Protein AF-A0A521GS48-F1 (afdb_monomer)

Mean predicted aligned error: 3.97 Å

Solvent-accessible surface area (backbone atoms only — not comparable to full-atom values): 5851 Å² total; per-residue (Å²): 130,97,78,52,45,67,57,25,40,51,48,16,53,52,31,42,50,50,19,53,50,33,52,73,71,63,50,61,67,66,57,32,52,39,44,32,56,61,20,48,53,26,44,51,47,26,55,40,59,79,37,62,92,39,83,88,38,67,68,32,52,50,46,50,50,54,50,51,53,50,59,68,52,42,57,56,45,56,49,53,53,54,44,67,78,44,60,67,76,57,28,68,68,46,46,62,59,55,56,48,39,58,77,56,60,86,130

Structure (mmCIF, N/CA/C/O backbone):
data_AF-A0A521GS48-F1
#
_entry.id   AF-A0A521GS48-F1
#
loop_
_atom_site.group_PDB
_atom_site.id
_atom_site.type_symbol
_atom_site.label_atom_id
_atom_site.label_alt_id
_atom_site.label_comp_id
_atom_site.label_asym_id
_atom_site.label_entity_id
_atom_site.label_seq_id
_atom_site.pdbx_PDB_ins_code
_atom_site.Cartn_x
_atom_site.Cartn_y
_atom_site.Cartn_z
_atom_site.occupancy
_atom_site.B_iso_or_equiv
_atom_site.auth_seq_id
_atom_site.auth_comp_id
_atom_site.auth_asym_id
_atom_site.auth_atom_id
_atom_site.pdbx_PDB_model_num
ATOM 1 N N . MET A 1 1 ? -13.218 -5.698 2.787 1.00 49.81 1 MET A N 1
ATOM 2 C CA . MET A 1 1 ? -14.136 -6.785 2.369 1.00 49.81 1 MET A CA 1
ATOM 3 C C . MET A 1 1 ? -15.050 -7.120 3.545 1.00 49.81 1 MET A C 1
ATOM 5 O O . MET A 1 1 ? -14.628 -6.941 4.678 1.00 49.81 1 MET A O 1
ATOM 9 N N . CYS A 1 2 ? -16.289 -7.567 3.324 1.00 58.56 2 CYS A N 1
ATOM 10 C CA . CYS A 1 2 ? -17.192 -7.954 4.419 1.00 58.56 2 CYS A CA 1
ATOM 11 C C . CYS A 1 2 ? -16.941 -9.414 4.824 1.00 58.56 2 CYS A C 1
ATOM 13 O O . CYS A 1 2 ? -17.722 -10.293 4.467 1.00 58.56 2 CYS A O 1
ATOM 15 N N . TRP A 1 3 ? -15.816 -9.670 5.497 1.00 73.50 3 TRP A N 1
ATOM 16 C CA . TRP A 1 3 ? -15.553 -10.960 6.140 1.00 73.50 3 TRP A CA 1
ATOM 17 C C . TRP A 1 3 ? -15.795 -10.844 7.655 1.00 73.50 3 TRP A C 1
ATOM 19 O O . TRP A 1 3 ? -16.900 -10.495 8.057 1.00 73.50 3 TRP A O 1
ATOM 29 N N . SER A 1 4 ? -14.799 -11.130 8.495 1.00 89.00 4 SER A N 1
ATOM 30 C CA . SER A 1 4 ? -14.853 -10.953 9.949 1.00 89.00 4 SER A CA 1
ATOM 31 C C . SER A 1 4 ? -13.575 -10.284 10.458 1.00 89.00 4 SER A C 1
ATOM 33 O O . SER A 1 4 ? -12.543 -10.308 9.781 1.00 89.00 4 SER A O 1
ATOM 35 N N . GLY A 1 5 ? -13.630 -9.699 11.657 1.00 89.44 5 GLY A N 1
ATOM 36 C CA . GLY A 1 5 ? -12.463 -9.059 12.271 1.00 89.44 5 GLY A CA 1
ATOM 37 C C . GLY A 1 5 ? -11.315 -10.035 12.530 1.00 89.44 5 GLY A C 1
ATOM 38 O O . GLY A 1 5 ? -10.151 -9.692 12.323 1.00 89.44 5 GLY A O 1
ATOM 39 N N . GLU A 1 6 ? -11.623 -11.277 12.898 1.00 93.19 6 GLU A N 1
ATOM 40 C CA . GLU A 1 6 ? -10.646 -12.350 13.103 1.00 93.19 6 GLU A CA 1
ATOM 41 C C . GLU A 1 6 ? -9.960 -12.723 11.790 1.00 93.19 6 GLU A C 1
ATOM 43 O O . GLU A 1 6 ? -8.735 -12.838 11.746 1.00 93.19 6 GLU A O 1
ATOM 48 N N . ALA A 1 7 ? -10.728 -12.857 10.705 1.00 92.12 7 ALA A N 1
ATOM 49 C CA . ALA A 1 7 ? -10.175 -13.178 9.397 1.00 92.12 7 ALA A CA 1
ATOM 50 C C . ALA A 1 7 ? -9.238 -12.072 8.890 1.00 92.12 7 ALA A C 1
ATOM 52 O O . ALA A 1 7 ? -8.115 -12.367 8.478 1.00 92.12 7 ALA A O 1
ATOM 53 N N . SER A 1 8 ? -9.644 -10.801 9.003 1.00 92.81 8 SER A N 1
ATOM 54 C CA . SER A 1 8 ? -8.770 -9.664 8.684 1.00 92.81 8 SER A CA 1
ATOM 55 C C . SER A 1 8 ? -7.533 -9.622 9.583 1.00 92.81 8 SER A C 1
ATOM 57 O O . SER A 1 8 ? -6.441 -9.336 9.102 1.00 92.81 8 SER A O 1
ATOM 59 N N . THR A 1 9 ? -7.650 -9.984 10.864 1.00 94.38 9 THR A N 1
ATOM 60 C CA . THR A 1 9 ? -6.494 -10.063 11.776 1.00 94.38 9 THR A CA 1
ATOM 61 C C . THR A 1 9 ? -5.497 -11.134 11.335 1.00 94.38 9 THR A C 1
ATOM 63 O O . THR A 1 9 ? -4.292 -10.878 11.298 1.00 94.38 9 THR A O 1
ATOM 66 N N . VAL A 1 10 ? -5.981 -12.322 10.960 1.00 95.88 10 VAL A N 1
ATOM 67 C CA . VAL A 1 10 ? -5.130 -13.410 10.454 1.00 95.88 10 VAL A CA 1
ATOM 68 C C . VAL A 1 10 ? -4.440 -12.992 9.158 1.00 95.88 10 VAL A C 1
ATOM 70 O O . VAL A 1 10 ? -3.226 -13.156 9.035 1.00 95.88 10 VAL A O 1
ATOM 73 N N . LEU A 1 11 ? -5.178 -12.406 8.212 1.00 94.50 11 LEU A N 1
ATOM 74 C CA . LEU A 1 11 ? -4.608 -11.931 6.951 1.00 94.50 11 LEU A CA 1
ATOM 75 C C . LEU A 1 11 ? -3.590 -10.810 7.165 1.00 94.50 11 LEU A C 1
ATOM 77 O O . LEU A 1 11 ? -2.536 -10.830 6.535 1.00 94.50 11 LEU A O 1
ATOM 81 N N . ALA A 1 12 ? -3.853 -9.881 8.084 1.00 95.62 12 ALA A N 1
ATOM 82 C CA . ALA A 1 12 ? -2.907 -8.837 8.453 1.00 95.62 12 ALA A CA 1
ATOM 83 C C . ALA A 1 12 ? -1.618 -9.430 9.034 1.00 95.62 12 ALA A C 1
ATOM 85 O O . ALA A 1 12 ? -0.524 -9.058 8.613 1.00 95.62 12 ALA A O 1
ATOM 86 N N . ALA A 1 13 ? -1.732 -10.383 9.962 1.00 96.81 13 ALA A N 1
ATOM 87 C CA . ALA A 1 13 ? -0.580 -11.029 10.583 1.00 96.81 13 ALA A CA 1
ATOM 88 C C . ALA A 1 13 ? 0.255 -11.814 9.560 1.00 96.81 13 ALA A C 1
ATOM 90 O O . ALA A 1 13 ? 1.475 -11.655 9.506 1.00 96.81 13 ALA A O 1
ATOM 91 N N . VAL A 1 14 ? -0.393 -12.616 8.710 1.00 97.62 14 VAL A N 1
ATOM 92 C CA . VAL A 1 14 ? 0.284 -13.379 7.651 1.00 97.62 14 VAL A CA 1
ATOM 93 C C . VAL A 1 14 ? 0.893 -12.439 6.608 1.00 97.62 14 VAL A C 1
ATOM 95 O O . VAL A 1 14 ? 2.050 -12.608 6.231 1.00 97.62 14 VAL A O 1
ATOM 98 N N . GLY A 1 15 ? 0.159 -11.423 6.164 1.00 96.81 15 GLY A N 1
ATOM 99 C CA . GLY A 1 15 ? 0.610 -10.460 5.160 1.00 96.81 15 GLY A CA 1
ATOM 100 C C . GLY A 1 15 ? 1.793 -9.610 5.631 1.00 96.81 15 GLY A C 1
ATOM 101 O O . GLY A 1 15 ? 2.809 -9.498 4.943 1.00 96.81 15 GLY A O 1
ATOM 102 N N . LEU A 1 16 ? 1.732 -9.070 6.850 1.00 97.56 16 LEU A N 1
ATOM 103 C CA . LEU A 1 16 ? 2.842 -8.307 7.431 1.00 97.56 16 LEU A CA 1
ATOM 104 C C . LEU A 1 16 ? 4.027 -9.211 7.798 1.00 97.56 16 LEU A C 1
ATOM 106 O O . LEU A 1 16 ? 5.177 -8.827 7.584 1.00 97.56 16 LEU A O 1
ATOM 110 N N . GLY A 1 17 ? 3.770 -10.432 8.277 1.00 97.94 17 GLY A N 1
ATOM 111 C CA . GLY A 1 17 ? 4.813 -11.423 8.544 1.00 97.94 17 GLY A CA 1
ATOM 112 C C . GLY A 1 17 ? 5.564 -11.834 7.274 1.00 97.94 17 GLY A C 1
ATOM 113 O O . GLY A 1 17 ? 6.795 -11.827 7.247 1.00 97.94 17 GLY A O 1
ATOM 114 N N . THR A 1 18 ? 4.838 -12.117 6.191 1.00 97.62 18 THR A N 1
ATOM 115 C CA . THR A 1 18 ? 5.432 -12.424 4.878 1.00 97.62 18 THR A CA 1
ATOM 116 C C . THR A 1 18 ? 6.144 -11.215 4.276 1.00 97.62 18 THR A C 1
ATOM 118 O O . THR A 1 18 ? 7.218 -11.381 3.703 1.00 97.62 18 THR A O 1
ATOM 121 N N . THR A 1 19 ? 5.633 -9.997 4.485 1.00 97.81 19 THR A N 1
ATOM 122 C CA . THR A 1 19 ? 6.326 -8.748 4.122 1.00 97.81 19 THR A CA 1
ATOM 123 C C . THR A 1 19 ? 7.675 -8.628 4.823 1.00 97.81 19 THR A C 1
ATOM 125 O O . THR A 1 19 ? 8.694 -8.413 4.166 1.00 97.81 19 THR A O 1
ATOM 128 N N . ALA A 1 20 ? 7.703 -8.793 6.149 1.00 97.88 20 ALA A N 1
ATOM 129 C CA . ALA A 1 20 ? 8.931 -8.717 6.934 1.00 97.88 20 ALA A CA 1
ATOM 130 C C . ALA A 1 20 ? 9.937 -9.795 6.505 1.00 97.88 20 ALA A C 1
ATOM 132 O O . ALA A 1 20 ? 11.130 -9.520 6.363 1.00 97.88 20 ALA A O 1
ATOM 133 N N . TRP A 1 21 ? 9.450 -11.007 6.234 1.00 98.25 21 TRP A N 1
ATOM 134 C CA . TRP A 1 21 ? 10.272 -12.103 5.733 1.00 98.25 21 TRP A CA 1
ATOM 135 C C . TRP A 1 21 ? 10.853 -11.820 4.337 1.00 98.25 21 TRP A C 1
ATOM 137 O O . TRP A 1 21 ? 12.050 -12.018 4.128 1.00 98.25 21 TRP A O 1
ATOM 147 N N . ALA A 1 22 ? 10.052 -11.298 3.403 1.00 97.56 22 ALA A N 1
ATOM 148 C CA . ALA A 1 22 ? 10.504 -10.923 2.061 1.00 97.56 22 ALA A CA 1
ATOM 149 C C . ALA A 1 22 ? 11.540 -9.783 2.100 1.00 97.56 22 ALA A C 1
ATOM 151 O O . ALA A 1 22 ? 12.561 -9.841 1.410 1.00 97.56 22 ALA A O 1
ATOM 152 N N . ALA A 1 23 ? 11.332 -8.787 2.967 1.00 97.12 23 ALA A N 1
ATOM 153 C CA . ALA A 1 23 ? 12.297 -7.716 3.198 1.00 97.12 23 ALA A CA 1
ATOM 154 C C . ALA A 1 23 ? 13.619 -8.257 3.775 1.00 97.12 23 ALA A C 1
ATOM 156 O O . ALA A 1 23 ? 14.697 -7.897 3.301 1.00 97.12 23 ALA A O 1
ATOM 157 N N . TYR A 1 24 ? 13.552 -9.181 4.740 1.00 97.75 24 TYR A N 1
ATOM 158 C CA . TYR A 1 24 ? 14.730 -9.851 5.303 1.00 97.75 24 TYR A CA 1
ATOM 159 C C . TYR A 1 24 ? 15.502 -10.663 4.251 1.00 97.75 24 TYR A C 1
ATOM 161 O O . TYR A 1 24 ? 16.734 -10.644 4.223 1.00 97.75 24 TYR A O 1
ATOM 169 N N . LYS A 1 25 ? 14.785 -11.336 3.344 1.00 97.50 25 LYS A N 1
ATOM 170 C CA . LYS A 1 25 ? 15.363 -12.080 2.216 1.00 97.50 25 LYS A CA 1
ATOM 171 C C . LYS A 1 25 ? 15.940 -11.193 1.112 1.00 97.50 25 LYS A C 1
ATOM 173 O O . LYS A 1 25 ? 16.599 -11.724 0.223 1.00 97.50 25 LYS A O 1
ATOM 178 N N . LYS A 1 26 ? 15.771 -9.869 1.202 1.00 95.94 26 LYS A N 1
ATOM 179 C CA . LYS A 1 26 ? 16.182 -8.895 0.180 1.00 95.94 26 LYS A CA 1
ATOM 180 C C . LYS A 1 26 ? 15.523 -9.160 -1.174 1.00 95.94 26 LYS A C 1
ATOM 182 O O . LYS A 1 26 ? 16.146 -8.971 -2.217 1.00 95.94 26 LYS A O 1
ATOM 187 N N . GLU A 1 27 ? 14.259 -9.578 -1.141 1.00 96.75 27 GLU A N 1
ATOM 188 C CA . GLU A 1 27 ? 13.427 -9.623 -2.340 1.00 96.75 27 GLU A CA 1
ATOM 189 C C . GLU A 1 27 ? 13.334 -8.224 -2.981 1.00 96.75 27 GLU A C 1
ATOM 191 O O . GLU A 1 27 ? 13.533 -7.210 -2.296 1.00 96.75 27 GLU A O 1
ATOM 196 N N . PRO A 1 28 ? 13.027 -8.133 -4.287 1.00 95.81 28 PRO A N 1
ATOM 197 C CA . PRO A 1 28 ? 12.885 -6.864 -4.985 1.00 95.81 28 PRO A CA 1
ATOM 198 C C . PRO A 1 28 ? 12.009 -5.870 -4.217 1.00 95.81 28 PRO A C 1
ATOM 200 O O . PRO A 1 28 ? 10.883 -6.183 -3.830 1.00 95.81 28 PRO A O 1
ATOM 203 N N . THR A 1 29 ? 12.514 -4.647 -4.039 1.00 95.12 29 THR A N 1
ATOM 204 C CA . THR A 1 29 ? 11.894 -3.620 -3.188 1.00 95.12 29 THR A CA 1
ATOM 205 C C . THR A 1 29 ? 10.432 -3.350 -3.518 1.00 95.12 29 THR A C 1
ATOM 207 O O . THR A 1 29 ? 9.607 -3.205 -2.622 1.00 95.12 29 THR A O 1
ATOM 210 N N . VAL A 1 30 ? 10.089 -3.347 -4.807 1.00 95.50 30 VAL A N 1
ATOM 211 C CA . VAL A 1 30 ? 8.709 -3.149 -5.267 1.00 95.50 30 VAL A CA 1
ATOM 212 C C . VAL A 1 30 ? 7.776 -4.244 -4.739 1.00 95.50 30 VAL A C 1
ATOM 214 O O . VAL A 1 30 ? 6.656 -3.933 -4.342 1.00 95.50 30 VAL A O 1
ATOM 217 N N . LEU A 1 31 ? 8.230 -5.500 -4.680 1.00 95.31 31 LEU A N 1
ATOM 218 C CA . LEU A 1 31 ? 7.402 -6.636 -4.273 1.00 95.31 31 LEU A CA 1
ATOM 219 C C . LEU A 1 31 ? 7.020 -6.553 -2.799 1.00 95.31 31 LEU A C 1
ATOM 221 O O . LEU A 1 31 ? 5.833 -6.561 -2.476 1.00 95.31 31 LEU A O 1
ATOM 225 N N . TRP A 1 32 ? 8.004 -6.443 -1.901 1.00 96.81 32 TRP A N 1
ATOM 226 C CA . TRP A 1 32 ? 7.704 -6.444 -0.470 1.00 96.81 32 TRP A CA 1
ATOM 227 C C . TRP A 1 32 ? 7.057 -5.131 -0.011 1.00 96.81 32 TRP A C 1
ATOM 229 O O . TRP A 1 32 ? 6.212 -5.170 0.879 1.00 96.81 32 TRP A O 1
ATOM 239 N N . ILE A 1 33 ? 7.350 -3.985 -0.645 1.00 96.94 33 ILE A N 1
ATOM 240 C CA . ILE A 1 33 ? 6.623 -2.734 -0.361 1.00 96.94 33 ILE A CA 1
ATOM 241 C C . ILE A 1 33 ? 5.149 -2.864 -0.751 1.00 96.94 33 ILE A C 1
ATOM 243 O O . ILE A 1 33 ? 4.282 -2.512 0.048 1.00 96.94 33 ILE A O 1
ATOM 247 N N . CYS A 1 34 ? 4.846 -3.377 -1.949 1.00 96.62 34 CYS A N 1
ATOM 248 C CA . CYS A 1 34 ? 3.458 -3.562 -2.374 1.00 96.62 34 CYS A CA 1
ATOM 249 C C . CYS A 1 34 ? 2.739 -4.579 -1.479 1.00 96.62 34 CYS A C 1
ATOM 251 O O . CYS A 1 34 ? 1.623 -4.315 -1.039 1.00 96.62 34 CYS A O 1
ATOM 253 N N . LEU A 1 35 ? 3.391 -5.700 -1.150 1.00 96.62 35 LEU A N 1
ATOM 254 C CA . LEU A 1 35 ? 2.847 -6.704 -0.233 1.00 96.62 35 LEU A CA 1
ATOM 255 C C . LEU A 1 35 ? 2.511 -6.094 1.134 1.00 96.62 35 LEU A C 1
ATOM 257 O O . LEU A 1 35 ? 1.400 -6.281 1.632 1.00 96.62 35 LEU A O 1
ATOM 261 N N . GLY A 1 36 ? 3.430 -5.311 1.702 1.00 97.19 36 GLY A N 1
ATOM 262 C CA . GLY A 1 36 ? 3.212 -4.611 2.964 1.00 97.19 36 GLY A CA 1
ATOM 263 C C . GLY A 1 36 ? 2.055 -3.631 2.879 1.00 97.19 36 GLY A C 1
ATOM 264 O O . GLY A 1 36 ? 1.171 -3.638 3.733 1.00 97.19 36 GLY A O 1
ATOM 265 N N . TYR A 1 37 ? 2.015 -2.837 1.812 1.00 97.19 37 TYR A N 1
ATOM 266 C CA . TYR A 1 37 ? 0.967 -1.854 1.596 1.00 97.19 37 TYR A CA 1
ATOM 267 C C . TYR A 1 37 ? -0.430 -2.486 1.532 1.00 97.19 37 TYR A C 1
ATOM 269 O O . TYR A 1 37 ? -1.323 -2.043 2.251 1.00 97.19 37 TYR A O 1
ATOM 277 N N . PHE A 1 38 ? -0.628 -3.549 0.746 1.00 95.44 38 PHE A N 1
ATOM 278 C CA . PHE A 1 38 ? -1.926 -4.234 0.695 1.00 95.44 38 PHE A CA 1
ATOM 279 C C . PHE A 1 38 ? -2.258 -4.961 2.003 1.00 95.44 38 PHE A C 1
ATOM 281 O O . PHE A 1 38 ? -3.417 -4.976 2.410 1.00 95.44 38 PHE A O 1
ATOM 288 N N . SER A 1 39 ? -1.257 -5.488 2.712 1.00 96.31 39 SER A N 1
ATOM 289 C CA . SER A 1 39 ? -1.459 -6.119 4.025 1.00 96.31 39 SER A CA 1
ATOM 290 C C . SER A 1 39 ? -1.918 -5.118 5.093 1.00 96.31 39 SER A C 1
ATOM 292 O O . SER A 1 39 ? -2.690 -5.476 5.983 1.00 96.31 39 SER A O 1
ATOM 294 N N . LEU A 1 40 ? -1.505 -3.847 4.995 1.00 95.88 40 LEU A N 1
ATOM 295 C CA . LEU A 1 40 ? -1.960 -2.789 5.905 1.00 95.88 40 LEU A CA 1
ATOM 296 C C . LEU A 1 40 ? -3.472 -2.540 5.824 1.00 95.88 40 LEU A C 1
ATOM 298 O O . LEU A 1 40 ? -4.058 -2.141 6.829 1.00 95.88 40 LEU A O 1
ATOM 302 N N . MET A 1 41 ? -4.123 -2.814 4.687 1.00 94.50 41 MET A N 1
ATOM 303 C CA . MET A 1 41 ? -5.585 -2.701 4.601 1.00 94.50 41 MET A CA 1
ATOM 304 C C . MET A 1 41 ? -6.295 -3.697 5.498 1.00 94.50 41 MET A C 1
ATOM 306 O O . MET A 1 41 ? -7.313 -3.354 6.092 1.00 94.50 41 MET A O 1
ATOM 310 N N . GLU A 1 42 ? -5.767 -4.910 5.626 1.00 94.94 42 GLU A N 1
ATOM 311 C CA . GLU A 1 42 ? -6.343 -5.913 6.519 1.00 94.94 42 GLU A CA 1
ATOM 312 C C . GLU A 1 42 ? -6.088 -5.561 7.985 1.00 94.94 42 GLU A C 1
ATOM 314 O O . GLU A 1 42 ? -6.978 -5.724 8.817 1.00 94.94 42 GLU A O 1
ATOM 319 N N . ALA A 1 43 ? -4.932 -4.968 8.301 1.00 94.50 43 ALA A N 1
ATOM 320 C CA . ALA A 1 43 ? -4.654 -4.464 9.647 1.00 94.50 43 ALA A CA 1
ATOM 321 C C . ALA A 1 43 ? -5.620 -3.331 10.034 1.00 94.50 43 ALA A C 1
ATOM 323 O O . ALA A 1 43 ? -6.168 -3.308 11.138 1.00 94.50 43 ALA A O 1
ATOM 324 N N . LEU A 1 44 ? -5.873 -2.410 9.104 1.00 94.69 44 LEU A N 1
ATOM 325 C CA . LEU A 1 44 ? -6.808 -1.316 9.320 1.00 94.69 44 LEU A CA 1
ATOM 326 C C . LEU A 1 44 ? -8.258 -1.808 9.411 1.00 94.69 44 LEU A C 1
ATOM 328 O O . LEU A 1 44 ? -9.019 -1.317 10.246 1.00 94.69 44 LEU A O 1
ATOM 332 N N . GLN A 1 45 ? -8.643 -2.794 8.597 1.00 92.94 45 GLN A N 1
ATOM 333 C CA . GLN A 1 45 ? -9.953 -3.439 8.689 1.00 92.94 45 GLN A CA 1
ATOM 334 C C . GLN A 1 45 ? -10.127 -4.128 10.045 1.00 92.94 45 GLN A C 1
ATOM 336 O O . GLN A 1 45 ? -11.129 -3.876 10.711 1.00 92.94 45 GLN A O 1
ATOM 341 N N . ALA A 1 46 ? -9.137 -4.904 10.499 1.00 93.94 46 ALA A N 1
ATOM 342 C CA . ALA A 1 46 ? -9.143 -5.545 11.814 1.00 93.94 46 ALA A CA 1
ATOM 343 C C . ALA A 1 46 ? -9.369 -4.532 12.949 1.00 93.94 46 ALA A C 1
ATOM 345 O O . ALA A 1 46 ? -10.195 -4.767 13.831 1.00 93.94 46 ALA A O 1
ATOM 346 N N . TYR A 1 47 ? -8.713 -3.367 12.887 1.00 93.31 47 TYR A N 1
ATOM 347 C CA . TYR A 1 47 ? -8.961 -2.280 13.835 1.00 93.31 47 TYR A CA 1
ATOM 348 C C . TYR A 1 47 ? -10.373 -1.695 13.702 1.00 93.31 47 TYR A C 1
ATOM 350 O O . TYR A 1 47 ? -11.072 -1.522 14.701 1.00 93.31 47 TYR A O 1
ATOM 358 N N . THR A 1 48 ? -10.824 -1.430 12.476 1.00 92.94 48 THR A N 1
ATOM 359 C CA . THR A 1 48 ? -12.130 -0.813 12.204 1.00 92.94 48 THR A CA 1
ATOM 360 C C . THR A 1 48 ? -13.285 -1.679 12.716 1.00 92.94 48 THR A C 1
ATOM 362 O O . THR A 1 48 ? -14.263 -1.133 13.220 1.00 92.94 48 THR A O 1
ATOM 365 N N . TYR A 1 49 ? -13.156 -3.013 12.704 1.00 92.56 49 TYR A N 1
ATOM 366 C CA . TYR A 1 49 ? -14.152 -3.916 13.299 1.00 92.56 49 TYR A CA 1
ATOM 367 C C . TYR A 1 49 ? -14.375 -3.689 14.805 1.00 92.56 49 TYR A C 1
ATOM 369 O O . TYR A 1 49 ? -15.473 -3.948 15.288 1.00 92.56 49 TYR A O 1
ATOM 377 N N . SER A 1 50 ? -13.393 -3.159 15.546 1.00 92.56 50 SER A N 1
ATOM 378 C CA . SER A 1 50 ? -13.549 -2.858 16.982 1.00 92.56 50 SER A CA 1
ATOM 379 C C . SER A 1 50 ? -14.356 -1.583 17.271 1.00 92.56 50 SER A C 1
ATOM 381 O O . SER A 1 50 ? -14.892 -1.421 18.367 1.00 92.56 50 SER A O 1
ATOM 383 N N . VAL A 1 51 ? -14.461 -0.683 16.288 1.00 93.12 51 VAL A N 1
ATOM 384 C CA . VAL A 1 51 ? -15.107 0.638 16.412 1.00 93.12 51 VAL A CA 1
ATOM 385 C C . VAL A 1 51 ? -16.267 0.833 15.429 1.00 93.12 51 VAL A C 1
ATOM 387 O O . VAL A 1 51 ? -16.846 1.919 15.349 1.00 93.12 51 VAL A O 1
ATOM 390 N N . ILE A 1 52 ? -16.631 -0.216 14.689 1.00 90.06 52 ILE A N 1
ATOM 391 C CA . ILE A 1 52 ? -17.658 -0.168 13.649 1.00 90.06 52 ILE A CA 1
ATOM 392 C C . ILE A 1 52 ? -19.018 0.258 14.221 1.00 90.06 52 ILE A C 1
ATOM 394 O O . ILE A 1 52 ? -19.404 -0.120 15.325 1.00 90.06 52 ILE A O 1
ATOM 398 N N . GLY A 1 53 ? -19.747 1.090 13.473 1.00 89.00 53 GLY A N 1
ATOM 399 C CA . GLY A 1 53 ? -21.058 1.612 13.881 1.00 89.00 53 GLY A CA 1
ATOM 400 C C . GLY A 1 53 ? -21.010 2.728 14.933 1.00 89.00 53 GLY A C 1
ATOM 401 O O . GLY A 1 53 ? -22.035 3.346 15.212 1.00 89.00 53 GLY A O 1
ATOM 402 N N . GLN A 1 54 ? -19.837 3.058 15.479 1.00 92.44 54 GLN A N 1
ATOM 403 C CA . GLN A 1 54 ? -19.676 4.129 16.465 1.00 92.44 54 GLN A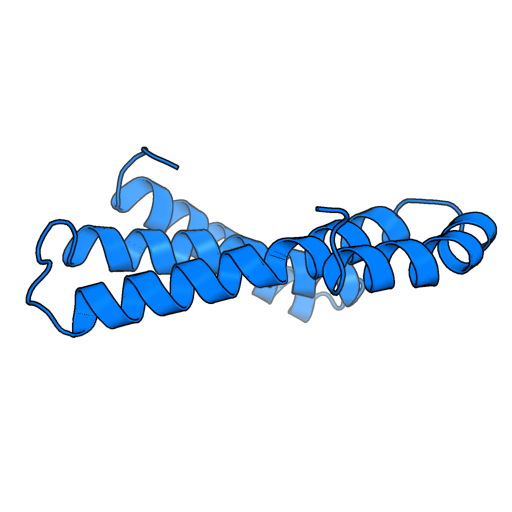 CA 1
ATOM 404 C C . GLN A 1 54 ? -19.364 5.464 15.773 1.00 92.44 54 GLN A C 1
ATOM 406 O O . GLN A 1 54 ? -18.266 6.006 15.882 1.00 92.44 54 GLN A O 1
ATOM 411 N N . CYS A 1 55 ? -20.328 6.022 15.037 1.00 89.94 55 CYS A N 1
ATOM 412 C CA . CYS A 1 55 ? -20.120 7.233 14.225 1.00 89.94 55 CYS A CA 1
ATOM 413 C C . CYS A 1 55 ? -19.653 8.466 15.033 1.00 89.94 55 CYS A C 1
ATOM 415 O O . CYS A 1 55 ? -18.925 9.308 14.507 1.00 89.94 55 CYS A O 1
ATOM 417 N N . GLY A 1 56 ? -20.042 8.562 16.309 1.00 93.19 56 GLY A N 1
ATOM 418 C CA . GLY A 1 56 ? -19.619 9.637 17.217 1.00 93.19 56 GLY A CA 1
ATOM 419 C C . GLY A 1 56 ? -18.253 9.424 17.879 1.00 93.19 56 GLY A C 1
ATOM 420 O O . GLY A 1 56 ? -17.773 10.320 18.564 1.00 93.19 56 GLY A O 1
ATOM 421 N N . ASN A 1 57 ? -17.627 8.257 17.702 1.00 95.25 57 ASN A N 1
ATOM 422 C CA . ASN A 1 57 ? -16.321 7.956 18.278 1.00 95.25 57 ASN A CA 1
ATOM 423 C C . ASN A 1 57 ? -15.208 8.507 17.362 1.00 95.25 57 ASN A C 1
ATOM 425 O O . ASN A 1 57 ? -15.114 8.072 16.209 1.00 95.25 57 ASN A O 1
ATOM 429 N N . PRO A 1 58 ? -14.325 9.402 17.851 1.00 95.19 58 PRO A N 1
ATOM 430 C CA . PRO A 1 58 ? -13.194 9.904 17.070 1.00 95.19 58 PRO A CA 1
ATOM 431 C C . PRO A 1 58 ? -12.302 8.791 16.506 1.00 95.19 58 PRO A C 1
ATOM 433 O O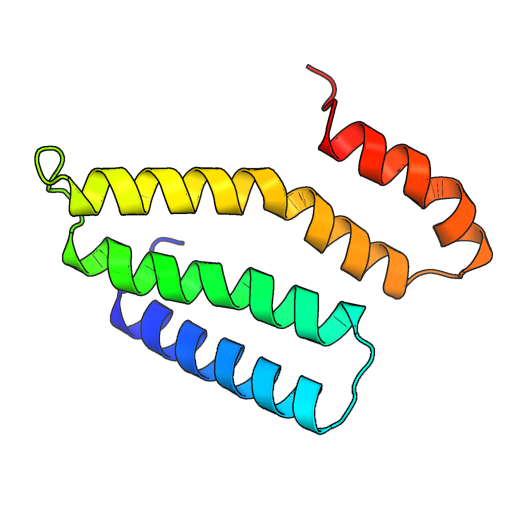 . PRO A 1 58 ? -11.785 8.922 15.401 1.00 95.19 58 PRO A O 1
ATOM 436 N N . ALA A 1 59 ? -12.167 7.664 17.213 1.00 94.75 59 ALA A N 1
ATOM 437 C CA . ALA A 1 59 ? -11.397 6.516 16.741 1.00 94.75 59 ALA A CA 1
ATOM 438 C C . ALA A 1 59 ? -11.960 5.929 15.435 1.00 94.75 59 ALA A C 1
ATOM 440 O O . ALA A 1 59 ? -11.202 5.635 14.512 1.00 94.75 59 ALA A O 1
ATOM 441 N N . ASN A 1 60 ? -13.288 5.822 15.320 1.00 95.00 60 ASN A N 1
ATOM 442 C CA . ASN A 1 60 ? -13.949 5.355 14.100 1.00 95.00 60 ASN A CA 1
ATOM 443 C C . ASN A 1 60 ? -13.766 6.353 12.944 1.00 95.00 60 ASN A C 1
ATOM 445 O O . ASN A 1 60 ? -13.515 5.955 11.807 1.00 95.00 60 ASN A O 1
ATOM 449 N N . GLN A 1 61 ? -13.838 7.655 13.233 1.00 95.25 61 GLN A N 1
ATOM 450 C CA . GLN A 1 61 ? -13.630 8.706 12.232 1.00 95.25 61 GLN A CA 1
ATOM 451 C C . GLN A 1 61 ?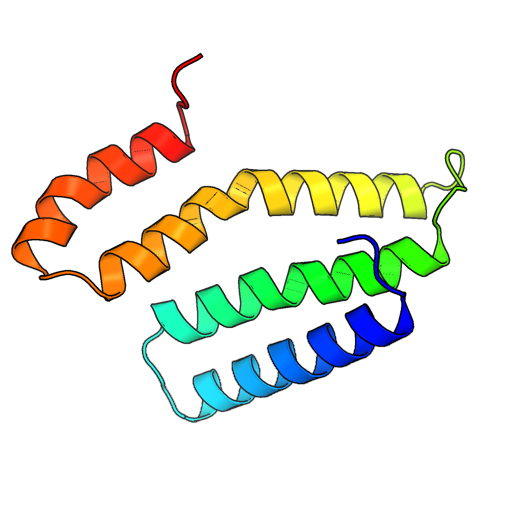 -12.195 8.693 11.691 1.00 95.25 61 GLN A C 1
ATOM 453 O O . GLN A 1 61 ? -11.995 8.734 10.478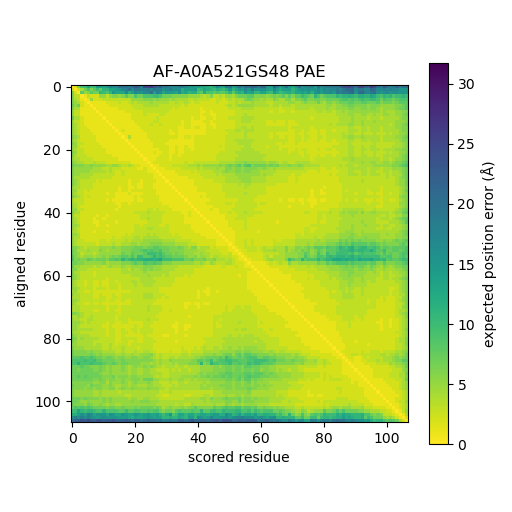 1.00 95.25 61 GLN A O 1
ATOM 458 N N . VAL A 1 62 ? -11.199 8.564 12.575 1.00 96.00 62 VAL A N 1
ATOM 459 C CA . VAL A 1 62 ? -9.785 8.455 12.189 1.00 96.00 62 VAL A CA 1
ATOM 460 C C . VAL A 1 62 ? -9.527 7.169 11.405 1.00 96.00 62 VAL A C 1
ATOM 462 O O . VAL A 1 62 ? -8.890 7.229 10.357 1.00 96.00 62 VAL A O 1
ATOM 465 N N . ALA A 1 63 ? -10.054 6.022 11.850 1.00 94.56 63 ALA A N 1
ATOM 466 C CA . ALA A 1 63 ? -9.928 4.758 11.119 1.00 94.56 63 ALA A CA 1
ATOM 467 C C . ALA A 1 63 ? -10.517 4.856 9.704 1.00 94.56 63 ALA A C 1
ATOM 469 O O . ALA A 1 63 ? -9.883 4.444 8.732 1.00 94.56 63 ALA A O 1
ATOM 470 N N . THR A 1 64 ? -11.695 5.474 9.585 1.00 94.31 64 THR A N 1
ATOM 471 C CA . THR A 1 64 ? -12.365 5.706 8.300 1.00 94.31 64 THR A CA 1
ATOM 472 C C . THR A 1 64 ? -11.532 6.610 7.396 1.00 94.31 64 THR A C 1
ATOM 474 O O . THR A 1 64 ? -11.338 6.290 6.224 1.00 94.31 64 THR A O 1
ATOM 477 N N . LEU A 1 65 ? -10.990 7.709 7.931 1.00 96.00 65 LEU A N 1
ATOM 478 C CA . LEU A 1 65 ? -10.124 8.615 7.178 1.00 96.00 65 LEU A CA 1
ATOM 479 C C . LEU A 1 65 ? -8.854 7.908 6.691 1.00 96.00 65 LEU A C 1
ATOM 481 O O . LEU A 1 65 ? -8.495 8.033 5.523 1.00 96.00 65 LEU A O 1
ATOM 485 N N . LEU A 1 66 ? -8.191 7.141 7.560 1.00 96.56 66 LEU A N 1
ATOM 486 C CA . LEU A 1 66 ? -7.010 6.362 7.184 1.00 96.56 66 LEU A CA 1
ATOM 487 C C . LEU A 1 66 ? -7.340 5.336 6.097 1.00 96.56 66 LEU A C 1
ATOM 489 O O . LEU A 1 66 ? -6.537 5.144 5.187 1.00 96.56 66 LEU A O 1
ATOM 493 N N . GLY A 1 67 ? -8.524 4.724 6.151 1.00 95.19 67 GLY A N 1
ATOM 494 C CA . GLY A 1 67 ? -8.963 3.746 5.155 1.00 95.19 67 GLY A CA 1
ATOM 495 C C . GLY A 1 67 ? -9.237 4.393 3.813 1.00 95.19 67 GLY A C 1
ATOM 496 O O . GLY A 1 67 ? -8.797 3.888 2.783 1.00 95.19 67 GLY A O 1
ATOM 497 N N . TYR A 1 68 ? -9.884 5.555 3.831 1.00 95.44 68 TYR A N 1
ATOM 498 C CA . TYR A 1 68 ? -10.086 6.364 2.639 1.00 95.44 68 TYR A CA 1
ATOM 499 C C . TYR A 1 68 ? -8.755 6.783 2.004 1.00 95.44 68 TYR A C 1
ATOM 501 O O . TYR A 1 68 ? -8.561 6.585 0.807 1.00 95.44 68 TYR A O 1
ATOM 509 N N . ILE A 1 69 ? -7.817 7.310 2.801 1.00 96.19 69 ILE A N 1
ATOM 510 C CA . ILE A 1 69 ? -6.486 7.700 2.318 1.00 96.19 69 ILE A CA 1
ATOM 511 C C . ILE A 1 69 ? -5.761 6.486 1.737 1.00 96.19 69 ILE A C 1
ATOM 513 O O . ILE A 1 69 ? -5.215 6.573 0.642 1.00 96.19 69 ILE A O 1
ATOM 517 N N . HIS A 1 70 ? -5.773 5.345 2.425 1.00 95.81 70 HIS A N 1
ATOM 518 C CA . HIS A 1 70 ? -5.131 4.133 1.924 1.00 95.81 70 HIS A CA 1
ATOM 519 C C . HIS A 1 70 ? -5.712 3.721 0.562 1.00 95.81 70 HIS A C 1
ATOM 521 O O . HIS A 1 70 ? -4.977 3.645 -0.417 1.00 95.81 70 HIS A O 1
ATOM 527 N N . ILE A 1 71 ? -7.034 3.610 0.432 1.00 94.94 71 ILE A N 1
ATOM 528 C CA . ILE A 1 71 ? -7.671 3.269 -0.851 1.00 94.94 71 ILE A CA 1
ATOM 529 C C . ILE A 1 71 ? -7.331 4.290 -1.947 1.00 94.94 71 ILE A C 1
ATOM 531 O O . ILE A 1 71 ? -7.047 3.902 -3.079 1.00 94.94 71 ILE A O 1
ATOM 535 N N . ALA A 1 72 ? -7.310 5.586 -1.628 1.00 94.69 72 ALA A N 1
ATOM 536 C CA . ALA A 1 72 ? -6.995 6.634 -2.598 1.00 94.69 72 ALA A CA 1
ATOM 537 C C . ALA A 1 72 ? -5.568 6.513 -3.169 1.00 94.69 72 ALA A C 1
ATOM 539 O O . ALA A 1 72 ? -5.343 6.823 -4.337 1.00 94.69 72 ALA A O 1
ATOM 540 N N . PHE A 1 73 ? -4.607 6.027 -2.377 1.00 94.94 73 PHE A N 1
ATOM 541 C CA . PHE A 1 73 ? -3.231 5.789 -2.827 1.00 94.94 73 PHE A CA 1
ATOM 542 C C . PHE A 1 73 ? -3.021 4.398 -3.449 1.00 94.94 73 PHE A C 1
ATOM 544 O O . PHE A 1 73 ? -2.012 4.168 -4.123 1.00 94.94 73 PHE A O 1
ATOM 551 N N . GLN A 1 74 ? -3.978 3.482 -3.300 1.00 94.94 74 GLN A N 1
ATOM 552 C CA . GLN A 1 74 ? -3.900 2.113 -3.804 1.00 94.94 74 GLN A CA 1
ATOM 553 C C . GLN A 1 74 ? -3.564 1.986 -5.306 1.00 94.94 74 GLN A C 1
ATOM 555 O O . GLN A 1 74 ? -2.760 1.108 -5.648 1.00 94.94 74 GLN A O 1
ATOM 560 N N . PRO A 1 75 ? -4.058 2.858 -6.214 1.00 95.31 75 PRO A N 1
ATOM 561 C CA . PRO A 1 75 ? -3.697 2.814 -7.632 1.00 95.31 75 PRO A CA 1
ATOM 562 C C . PRO A 1 75 ? -2.191 2.932 -7.903 1.00 95.31 75 PRO A C 1
ATOM 564 O O . PRO A 1 75 ? -1.693 2.319 -8.848 1.00 95.31 75 PRO A O 1
ATOM 567 N N . PHE A 1 76 ? -1.434 3.662 -7.076 1.00 95.50 76 PHE A N 1
ATOM 568 C CA . PHE A 1 76 ? 0.018 3.791 -7.247 1.00 95.50 76 PHE A CA 1
ATOM 569 C C . PHE A 1 76 ? 0.734 2.454 -7.036 1.00 95.50 76 PHE A C 1
ATOM 571 O O . PHE A 1 76 ? 1.589 2.079 -7.837 1.00 95.50 76 PHE A O 1
ATOM 578 N N . PHE A 1 77 ? 0.348 1.706 -6.003 1.00 96.44 77 PHE A N 1
ATOM 579 C CA . PHE A 1 77 ? 0.962 0.419 -5.673 1.00 96.44 77 PHE A CA 1
ATOM 580 C C . PHE A 1 77 ? 0.544 -0.676 -6.656 1.00 96.44 77 PHE A C 1
ATOM 582 O O . PHE A 1 77 ? 1.392 -1.458 -7.082 1.00 96.44 77 PHE A O 1
ATOM 589 N N . ILE A 1 78 ? -0.726 -0.689 -7.093 1.00 95.31 78 ILE A N 1
ATOM 590 C CA . ILE A 1 78 ? -1.203 -1.608 -8.144 1.00 95.31 78 ILE A CA 1
ATOM 591 C C . IL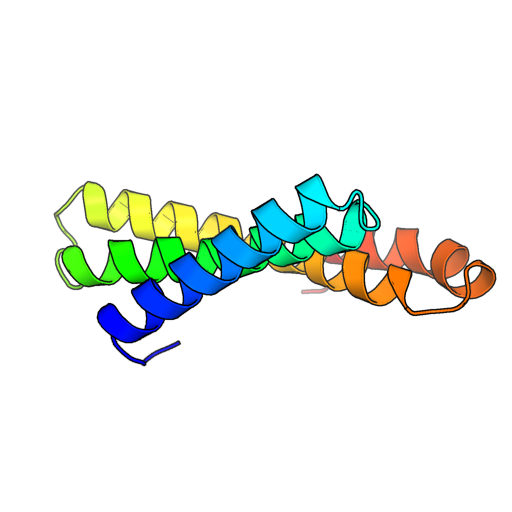E A 1 78 ? -0.429 -1.386 -9.451 1.00 95.31 78 ILE A C 1
ATOM 593 O O . ILE A 1 78 ? -0.002 -2.346 -10.096 1.00 95.31 78 ILE A O 1
ATOM 597 N N . ASN A 1 79 ? -0.203 -0.130 -9.843 1.00 95.94 79 ASN A N 1
ATOM 598 C CA . ASN A 1 79 ? 0.589 0.162 -11.035 1.00 95.94 79 ASN A CA 1
ATOM 599 C C . ASN A 1 79 ? 2.064 -0.206 -10.842 1.00 95.94 79 ASN A C 1
ATOM 601 O O . ASN A 1 79 ? 2.647 -0.808 -11.740 1.00 95.94 79 ASN A O 1
ATOM 605 N N . ALA A 1 80 ? 2.659 0.062 -9.677 1.00 95.50 80 ALA A N 1
ATOM 606 C CA . ALA A 1 80 ? 4.045 -0.312 -9.398 1.00 95.50 80 ALA A CA 1
ATOM 607 C C . ALA A 1 80 ? 4.280 -1.827 -9.536 1.00 95.50 80 ALA A C 1
ATOM 609 O O . ALA A 1 80 ? 5.219 -2.239 -10.223 1.00 95.50 80 ALA A O 1
ATOM 610 N N . ILE A 1 81 ? 3.404 -2.654 -8.952 1.00 95.81 81 ILE A N 1
ATOM 611 C CA . ILE A 1 81 ? 3.506 -4.114 -9.067 1.00 95.81 81 ILE A CA 1
ATOM 612 C C . ILE A 1 81 ? 3.213 -4.602 -10.494 1.00 95.81 81 ILE A C 1
ATOM 614 O O . ILE A 1 81 ? 3.893 -5.494 -10.991 1.00 95.81 81 ILE A O 1
ATOM 618 N N . SER A 1 82 ? 2.265 -3.985 -11.202 1.00 95.44 82 SER A N 1
ATOM 619 C CA . SER A 1 82 ? 1.945 -4.359 -12.590 1.00 95.44 82 SER A CA 1
ATOM 620 C C . SER A 1 82 ? 3.099 -4.048 -13.547 1.00 95.44 82 SER A C 1
ATOM 622 O O . SER A 1 82 ? 3.469 -4.877 -14.376 1.00 95.44 82 SER A O 1
ATOM 624 N N . LEU A 1 83 ? 3.720 -2.873 -13.401 1.00 95.62 83 LEU A N 1
ATOM 625 C CA . LEU A 1 83 ? 4.885 -2.450 -14.185 1.00 95.62 83 LEU A CA 1
ATOM 626 C C . LEU A 1 83 ? 6.113 -3.333 -13.941 1.00 95.62 83 LEU A C 1
ATOM 628 O O . LEU A 1 83 ? 6.957 -3.456 -14.827 1.00 95.62 83 LEU A O 1
ATOM 632 N N . TYR A 1 84 ? 6.217 -3.935 -12.754 1.00 95.00 84 TYR A N 1
ATOM 633 C CA . TYR A 1 84 ? 7.297 -4.853 -12.409 1.00 95.00 84 TYR A CA 1
ATOM 634 C C . TYR A 1 84 ? 7.243 -6.158 -13.225 1.00 95.00 84 TYR A C 1
ATOM 636 O O . TYR A 1 84 ? 8.290 -6.675 -13.606 1.00 95.00 84 TYR A O 1
ATOM 644 N N . PHE A 1 85 ? 6.047 -6.669 -13.539 1.00 94.56 85 PHE A N 1
ATOM 645 C CA . PHE A 1 85 ? 5.878 -7.952 -14.238 1.00 94.56 85 PHE A CA 1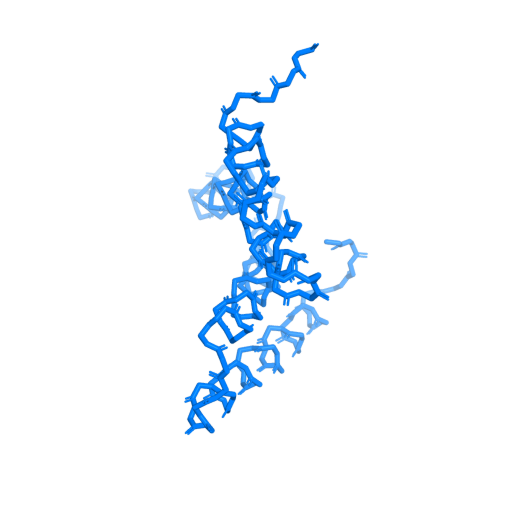
ATOM 646 C C . PHE A 1 85 ? 5.907 -7.869 -15.773 1.00 94.56 85 PHE A C 1
ATOM 648 O O . PHE A 1 85 ? 5.912 -8.905 -16.438 1.00 94.56 85 PHE A O 1
ATOM 655 N N . ILE A 1 86 ? 5.935 -6.670 -16.358 1.00 94.94 86 ILE A N 1
ATOM 656 C CA . ILE A 1 86 ? 5.966 -6.486 -17.817 1.00 94.94 86 ILE A CA 1
ATOM 657 C C . ILE A 1 86 ? 7.383 -6.165 -18.326 1.00 94.94 86 ILE A C 1
ATOM 659 O O . ILE A 1 86 ? 8.233 -5.704 -17.562 1.00 94.94 86 ILE A O 1
ATOM 663 N N . PRO A 1 87 ? 7.668 -6.338 -19.634 1.00 95.56 87 PRO A N 1
ATOM 664 C CA . PRO A 1 87 ? 8.986 -6.039 -20.187 1.00 95.56 87 PRO A CA 1
ATOM 665 C C . PRO A 1 87 ? 9.418 -4.589 -19.935 1.00 95.56 87 PRO A C 1
ATOM 667 O O . PRO A 1 87 ? 8.660 -3.654 -20.200 1.00 95.56 87 PRO A O 1
ATOM 670 N N . HIS A 1 88 ? 10.671 -4.383 -19.516 1.00 92.31 88 HIS A N 1
ATOM 671 C CA . HIS A 1 88 ? 11.196 -3.062 -19.135 1.00 92.31 88 HIS A CA 1
ATOM 672 C C . HIS A 1 88 ? 11.006 -1.966 -20.196 1.00 92.31 88 HIS A C 1
ATOM 674 O O . HIS A 1 88 ? 10.782 -0.804 -19.855 1.00 92.31 88 HIS A O 1
ATOM 680 N N . VAL A 1 89 ? 11.076 -2.323 -21.482 1.00 94.88 89 VAL A N 1
ATOM 681 C CA . VAL A 1 89 ? 10.863 -1.382 -22.594 1.00 94.88 89 VAL A CA 1
ATOM 682 C C . VAL A 1 89 ? 9.416 -0.884 -22.631 1.00 94.88 89 VAL A C 1
ATOM 684 O O . VAL A 1 89 ? 9.184 0.300 -22.868 1.00 94.88 89 VAL A O 1
ATOM 687 N N . ALA A 1 90 ? 8.448 -1.768 -22.374 1.00 94.75 90 ALA A N 1
ATOM 688 C CA . ALA A 1 90 ? 7.039 -1.406 -22.285 1.00 94.75 90 ALA A CA 1
ATOM 689 C C . ALA A 1 90 ? 6.764 -0.625 -20.992 1.00 94.75 90 ALA A C 1
ATOM 691 O O . ALA A 1 90 ? 6.198 0.465 -21.060 1.00 94.75 90 ALA A O 1
ATOM 692 N N . ALA A 1 91 ? 7.259 -1.113 -19.846 1.00 93.69 91 ALA A N 1
ATOM 693 C CA . ALA A 1 91 ? 7.109 -0.460 -18.544 1.00 93.69 91 ALA A CA 1
ATOM 694 C C . ALA A 1 91 ? 7.556 1.002 -18.571 1.00 93.69 91 ALA A C 1
ATOM 696 O O . ALA A 1 91 ? 6.814 1.886 -18.155 1.00 93.69 91 ALA A O 1
ATOM 697 N N . ARG A 1 92 ? 8.741 1.282 -19.128 1.00 94.50 92 ARG A N 1
ATOM 698 C CA . ARG A 1 92 ? 9.286 2.645 -19.185 1.00 94.50 92 ARG A CA 1
ATOM 699 C C . ARG A 1 92 ? 8.430 3.597 -20.025 1.00 94.50 92 ARG A C 1
ATOM 701 O O . ARG A 1 92 ? 8.384 4.783 -19.720 1.00 94.50 92 ARG A O 1
ATOM 708 N N . LYS A 1 93 ? 7.762 3.090 -21.065 1.00 95.19 93 LYS A N 1
ATOM 709 C CA . LYS A 1 93 ? 6.883 3.895 -21.926 1.00 95.19 93 LYS A CA 1
ATOM 710 C C . LYS A 1 93 ? 5.548 4.204 -21.253 1.00 95.19 93 LYS A C 1
ATOM 712 O O . LYS A 1 93 ? 5.067 5.323 -21.374 1.00 95.19 93 LYS A O 1
ATOM 717 N N . ILE A 1 94 ? 4.961 3.230 -20.558 1.00 95.25 94 ILE A N 1
ATOM 718 C CA . ILE A 1 94 ? 3.611 3.372 -19.993 1.00 95.25 94 ILE A CA 1
ATOM 719 C C . ILE A 1 94 ? 3.605 3.938 -18.567 1.00 95.25 94 ILE A C 1
ATOM 721 O O . ILE A 1 94 ? 2.609 4.531 -18.166 1.00 95.25 94 ILE A O 1
ATOM 725 N N . ALA A 1 95 ? 4.700 3.795 -17.809 1.00 94.38 95 ALA A N 1
ATOM 726 C CA . ALA A 1 95 ? 4.770 4.218 -16.410 1.00 94.38 95 ALA A CA 1
ATOM 727 C C . ALA A 1 95 ? 4.389 5.694 -16.183 1.00 94.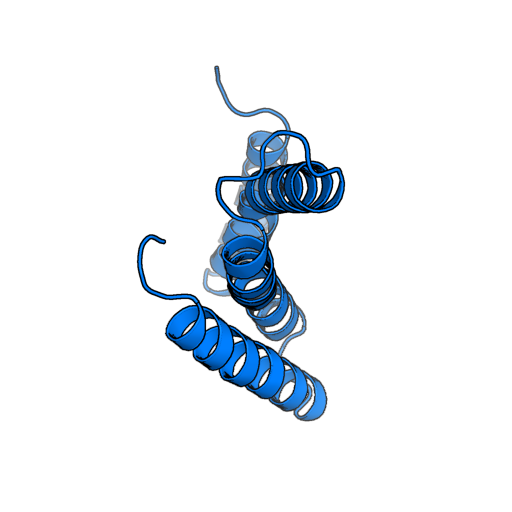38 95 ALA A C 1
ATOM 729 O O . ALA A 1 95 ? 3.597 5.943 -15.276 1.00 94.38 95 ALA A O 1
ATOM 730 N N . PRO A 1 96 ? 4.860 6.675 -16.986 1.00 94.44 96 PRO A N 1
ATOM 731 C CA . PRO A 1 96 ? 4.462 8.069 -16.794 1.00 94.44 96 PRO A CA 1
ATOM 732 C C . PRO A 1 96 ? 2.952 8.264 -16.939 1.00 94.44 96 PRO A C 1
ATOM 734 O O . PRO A 1 96 ? 2.333 8.882 -16.081 1.00 94.44 96 PRO A O 1
ATOM 737 N N . ALA A 1 97 ? 2.348 7.687 -17.983 1.00 94.00 97 ALA A N 1
ATOM 738 C CA . ALA A 1 97 ? 0.909 7.774 -18.207 1.00 94.00 97 ALA A CA 1
ATOM 739 C C . ALA A 1 97 ? 0.121 7.105 -17.070 1.00 94.00 97 ALA A C 1
ATOM 741 O O . ALA A 1 97 ? -0.822 7.697 -16.554 1.00 94.00 97 ALA A O 1
ATOM 742 N N . ALA A 1 98 ? 0.549 5.917 -16.634 1.00 93.62 98 ALA A N 1
ATOM 743 C CA . ALA A 1 98 ? -0.078 5.192 -15.533 1.00 93.62 98 ALA A CA 1
ATOM 744 C C . ALA A 1 98 ? -0.086 6.013 -14.231 1.00 93.62 98 A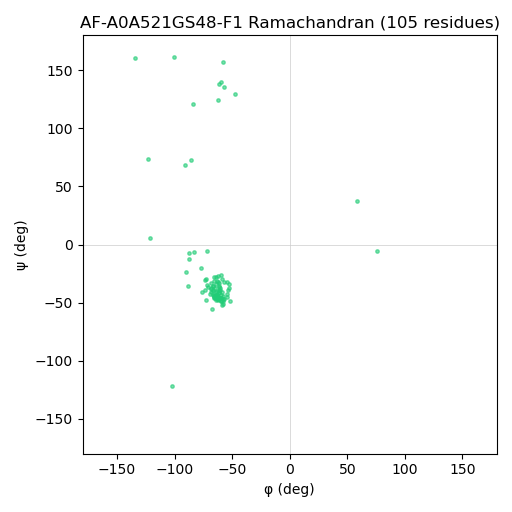LA A C 1
A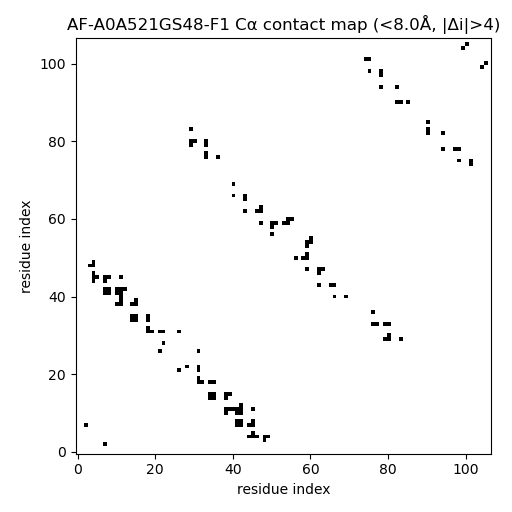TOM 746 O O . ALA A 1 98 ? -1.135 6.168 -13.612 1.00 93.62 98 ALA A O 1
ATOM 747 N N . TYR A 1 99 ? 1.051 6.600 -13.841 1.00 94.62 99 TYR A N 1
ATOM 748 C CA . TYR A 1 99 ? 1.129 7.401 -12.615 1.00 94.62 99 TYR A CA 1
ATOM 749 C C . TYR A 1 99 ? 0.444 8.769 -12.727 1.00 94.62 99 TYR A C 1
ATOM 751 O O . TYR A 1 99 ? -0.096 9.248 -11.732 1.00 94.62 99 TYR A O 1
ATOM 759 N N . ILE A 1 100 ? 0.414 9.384 -13.915 1.00 93.88 100 ILE A N 1
ATOM 760 C CA . ILE A 1 100 ? -0.357 10.616 -14.150 1.00 93.88 100 ILE A CA 1
ATOM 761 C C . ILE A 1 100 ? -1.851 10.343 -13.974 1.00 93.88 100 ILE A C 1
ATOM 763 O O . ILE A 1 100 ? -2.517 11.105 -13.282 1.00 93.88 100 ILE A O 1
ATOM 767 N N . LEU A 1 101 ? -2.364 9.242 -14.530 1.00 93.19 101 LEU A N 1
ATOM 768 C CA . LEU A 1 101 ? -3.772 8.859 -14.388 1.00 93.19 101 LEU A CA 1
ATOM 769 C C . LEU A 1 101 ? -4.150 8.510 -12.941 1.00 93.19 101 LEU A C 1
ATOM 771 O O . LEU A 1 101 ? -5.296 8.715 -12.556 1.00 93.19 101 LEU A O 1
ATOM 775 N N . CYS A 1 102 ? -3.207 8.035 -12.117 1.00 92.44 102 CYS A N 1
ATOM 776 C CA . CYS A 1 102 ? -3.449 7.861 -10.680 1.00 92.44 102 CYS A CA 1
ATOM 777 C C . CYS A 1 102 ? -3.704 9.193 -9.959 1.00 92.44 102 CYS A C 1
ATOM 779 O O . CYS A 1 102 ? -4.466 9.224 -8.998 1.00 92.44 102 CYS A O 1
ATOM 781 N N . PHE A 1 103 ? -3.052 10.279 -10.388 1.00 88.94 103 PHE A N 1
ATOM 782 C CA . PHE A 1 103 ? -3.206 11.600 -9.772 1.00 88.94 103 PHE A CA 1
ATOM 783 C C . PHE A 1 103 ? -4.356 12.403 -10.399 1.00 88.94 103 PHE A C 1
ATOM 785 O O . PHE A 1 103 ? -5.062 13.130 -9.706 1.00 88.94 103 PHE A O 1
ATOM 792 N N . PHE A 1 104 ? -4.554 12.244 -11.708 1.00 90.00 104 PHE A N 1
ATOM 793 C CA . PHE A 1 104 ? -5.590 12.896 -12.505 1.00 90.00 104 PHE A CA 1
ATOM 794 C C . PHE A 1 104 ? -6.451 11.837 -13.201 1.00 90.00 104 PHE A C 1
ATOM 796 O O . PHE A 1 104 ? -6.307 11.621 -14.411 1.00 90.00 104 PHE A O 1
ATOM 803 N N . PRO A 1 105 ? -7.319 11.138 -12.452 1.00 76.62 105 PRO A N 1
ATOM 804 C CA . PRO A 1 105 ? -8.234 10.189 -13.058 1.00 76.62 105 PRO A CA 1
ATOM 805 C C . PRO A 1 105 ? -9.162 10.929 -14.038 1.00 76.62 105 PRO A C 1
ATOM 807 O O . PRO A 1 105 ? -9.612 12.036 -13.729 1.00 76.62 105 PRO A O 1
ATOM 810 N N . PRO A 1 106 ? -9.441 10.362 -15.226 1.00 74.31 106 PRO A N 1
ATOM 811 C CA . PRO A 1 106 ? -10.444 10.920 -16.122 1.00 74.31 106 PRO A CA 1
ATOM 812 C C . PRO A 1 106 ? -11.809 10.873 -15.417 1.00 74.31 106 PRO A C 1
ATOM 814 O O . PRO A 1 106 ? -12.205 9.817 -14.923 1.00 74.31 106 PRO A O 1
ATOM 817 N N . LEU A 1 107 ? -12.457 12.039 -15.319 1.00 61.03 107 LEU A N 1
ATOM 818 C CA . LEU A 1 107 ? -13.795 12.229 -14.745 1.00 61.03 107 LEU A CA 1
ATOM 819 C C . LEU A 1 107 ? -14.882 11.570 -15.600 1.00 61.03 107 LEU A C 1
ATOM 821 O O . LEU A 1 107 ? -14.752 11.612 -16.845 1.00 61.03 107 LEU A O 1
#

pLDDT: mean 93.21, std 7.38, range [49.81, 98.25]

Radius of gyration: 16.3 Å; Cα contacts (8 Å, |Δi|>4): 80; chains: 1; bounding box: 37×26×41 Å

Secondary structure (DSSP, 8-state):
--S-HHHHHHHHHHHHHHHHHHHHTT--HHHHHHHHHHHHHHHHHHHHHHHTT-TT-HHHHHHHHHHHHHHHHHHHHHHHHHHHHS-HHHHHHHHHHHHHHHHS---

Nearest PDB structures (foldseek):
  1x8z-assembly1_A-2  TM=4.674E-01  e=9.808E+00  Arabidopsis thaliana
  1x8z-assembly3_A  TM=4.674E-01  e=9.808E+00  Arabidopsis thaliana
  1jv6-assembly1_A  TM=3.796E-01  e=7.077E+00  Halobacterium salinarum

Sequence (107 aa):
MCWSGEASTVLAAVGLGTTAWAAYKKEPTVLWICLGYFSLMEALQAYTYSVIGQCGNPANQVATLLGYIHIAFQPFFINAISLYFIPHVAARKIAPAAYILCFFPPL

Foldseek 3Di:
DPDALVVLVVLLCVLVVVLVVCVVVVHDPLVSVLSNLVSVLSVLVNQLNVCPPVPVDVSNVVSVVVNVVSVLCNQVSVLSVVLVPDDVVVSVVCVVVSVVCSVVPDD